Protein AF-A0A7S1VI10-F1 (afdb_monomer_lite)

Structure (mmCIF, N/CA/C/O backbone):
data_AF-A0A7S1VI10-F1
#
_entry.id   AF-A0A7S1VI10-F1
#
loop_
_atom_site.group_PDB
_atom_site.id
_atom_site.type_symbol
_atom_site.label_atom_id
_atom_site.label_alt_id
_atom_site.label_comp_id
_atom_site.label_asym_id
_atom_site.label_entity_id
_atom_site.label_seq_id
_atom_site.pdbx_PDB_ins_code
_atom_site.Cartn_x
_atom_site.Cartn_y
_atom_site.Cartn_z
_atom_site.occupancy
_atom_site.B_iso_or_equiv
_atom_site.auth_seq_id
_atom_site.auth_comp_id
_atom_site.auth_asym_id
_atom_site.auth_atom_id
_atom_site.pdbx_PDB_model_num
ATOM 1 N N . LEU A 1 1 ? -0.835 -17.492 -4.040 1.00 43.19 1 LEU A N 1
ATOM 2 C CA . LEU A 1 1 ? -1.860 -16.424 -4.075 1.00 43.19 1 LEU A CA 1
ATOM 3 C C . LEU A 1 1 ? -2.254 -16.133 -2.635 1.00 43.19 1 LEU A C 1
ATOM 5 O O . LEU A 1 1 ? -2.684 -17.057 -1.958 1.00 43.19 1 LEU A O 1
ATOM 9 N N . ALA A 1 2 ? -2.002 -14.923 -2.136 1.00 44.09 2 ALA A N 1
ATOM 10 C CA . ALA A 1 2 ? -2.429 -14.530 -0.793 1.00 44.09 2 ALA A CA 1
ATOM 11 C C . ALA A 1 2 ? -3.919 -14.161 -0.849 1.00 44.09 2 ALA A C 1
ATOM 13 O O . ALA A 1 2 ? -4.292 -13.252 -1.587 1.00 44.09 2 ALA A O 1
ATOM 14 N N . GLN A 1 3 ? -4.765 -14.904 -0.135 1.00 56.66 3 GLN A N 1
ATOM 15 C CA . GLN A 1 3 ? -6.207 -14.660 -0.076 1.00 56.66 3 GLN A CA 1
ATOM 16 C C . GLN A 1 3 ? -6.503 -13.645 1.034 1.00 56.66 3 GLN A C 1
ATOM 18 O O . GLN A 1 3 ? -5.981 -13.767 2.143 1.00 56.66 3 GLN A O 1
ATOM 23 N N . ILE A 1 4 ? -7.331 -12.643 0.734 1.00 63.09 4 ILE A N 1
ATOM 24 C CA . ILE A 1 4 ? -7.867 -11.733 1.751 1.00 63.09 4 ILE A CA 1
ATOM 25 C C . ILE A 1 4 ? -8.815 -12.550 2.647 1.00 63.09 4 ILE A C 1
ATOM 27 O O . ILE A 1 4 ? -9.670 -13.250 2.099 1.00 63.09 4 ILE A O 1
ATOM 31 N N . PRO A 1 5 ? -8.685 -12.490 3.986 1.00 68.12 5 PRO A N 1
ATOM 32 C CA . PRO A 1 5 ? -9.604 -13.171 4.893 1.00 68.12 5 PRO A CA 1
ATOM 33 C C . PRO A 1 5 ? -11.075 -12.819 4.607 1.00 68.12 5 PRO A C 1
ATOM 35 O O . PRO A 1 5 ? -11.407 -11.666 4.329 1.00 68.12 5 PRO A O 1
ATOM 38 N N . GLU A 1 6 ? -11.953 -13.825 4.625 1.00 71.00 6 GLU A N 1
ATOM 39 C CA . GLU A 1 6 ? -13.350 -13.694 4.173 1.00 71.00 6 GLU A CA 1
ATOM 40 C C . GLU A 1 6 ? -14.210 -12.804 5.081 1.00 71.00 6 GLU A C 1
ATOM 42 O O . GLU A 1 6 ? -15.187 -12.205 4.614 1.00 71.00 6 GLU A O 1
ATOM 47 N N . ASP A 1 7 ? -13.812 -12.699 6.350 1.00 77.50 7 ASP A N 1
ATOM 48 C CA . ASP A 1 7 ? -14.417 -11.872 7.392 1.00 77.50 7 ASP A CA 1
ATOM 49 C C . ASP A 1 7 ? -14.240 -10.375 7.127 1.00 77.50 7 ASP A C 1
ATOM 51 O O . ASP A 1 7 ? -15.038 -9.575 7.607 1.00 77.50 7 ASP A O 1
ATOM 55 N N . LEU A 1 8 ? -13.250 -9.973 6.324 1.00 80.12 8 LEU A N 1
ATOM 56 C CA . LEU A 1 8 ? -12.996 -8.560 6.090 1.00 80.12 8 LEU A CA 1
ATOM 57 C C . LEU A 1 8 ? -14.038 -7.913 5.163 1.00 80.12 8 LEU A C 1
ATOM 59 O O . LEU A 1 8 ? -14.455 -8.445 4.124 1.00 80.12 8 LEU A O 1
ATOM 63 N N . THR A 1 9 ? -14.418 -6.699 5.543 1.00 84.88 9 THR A N 1
ATOM 64 C CA . THR A 1 9 ? -15.307 -5.794 4.808 1.00 84.88 9 THR A CA 1
ATOM 65 C C . THR A 1 9 ? -14.612 -4.458 4.572 1.00 84.88 9 THR A C 1
ATOM 67 O O . THR A 1 9 ? -13.575 -4.179 5.166 1.00 84.88 9 THR A O 1
ATOM 70 N N . LEU A 1 10 ? -15.139 -3.628 3.675 1.00 86.69 10 LEU A N 1
ATOM 71 C CA . LEU A 1 10 ? -14.595 -2.289 3.456 1.00 86.69 10 LEU A CA 1
ATOM 72 C C . LEU A 1 10 ? -15.054 -1.344 4.563 1.00 86.69 10 LEU A C 1
ATOM 74 O O . LEU A 1 10 ? -16.244 -1.283 4.870 1.00 86.69 10 LEU A O 1
ATOM 78 N N . LEU A 1 11 ? -14.123 -0.564 5.109 1.00 86.25 11 LEU A N 1
ATOM 79 C CA . LEU A 1 11 ? -14.461 0.559 5.973 1.00 86.25 11 LEU A CA 1
ATOM 80 C C . LEU A 1 11 ? -15.244 1.597 5.147 1.00 86.25 11 LEU A C 1
ATOM 82 O O . LEU A 1 11 ? -14.713 2.089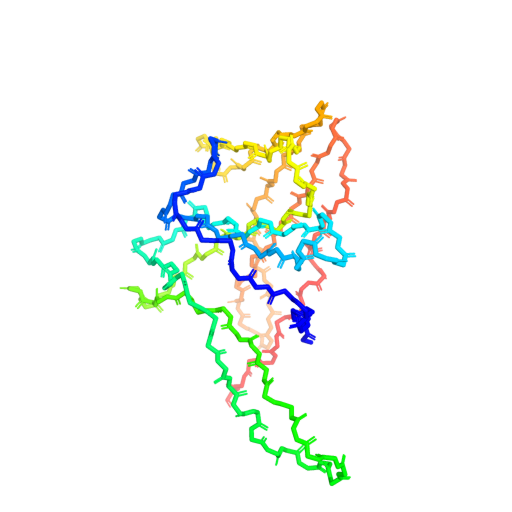 4.149 1.00 86.25 11 LEU A O 1
ATOM 86 N N . PRO A 1 12 ? -16.481 1.955 5.529 1.00 78.75 12 PRO A N 1
ATOM 87 C CA . PRO A 1 12 ? -17.248 2.955 4.800 1.00 78.75 12 PRO A CA 1
ATOM 88 C C . PRO A 1 12 ? -16.640 4.355 4.953 1.00 78.75 12 PRO A C 1
ATOM 90 O O . PRO A 1 12 ? -16.110 4.719 6.002 1.00 78.75 12 PRO A O 1
ATOM 93 N N . THR A 1 13 ? -16.758 5.169 3.905 1.00 72.81 13 THR A N 1
ATOM 94 C CA . THR A 1 13 ? -16.380 6.589 3.938 1.00 72.81 13 THR A CA 1
ATOM 95 C C . THR A 1 13 ? -17.418 7.428 4.702 1.00 72.81 13 THR A C 1
ATOM 97 O O . THR A 1 13 ? -18.609 7.116 4.618 1.00 72.81 13 THR A O 1
ATOM 100 N N . PRO A 1 14 ? -17.026 8.535 5.366 1.00 75.44 14 PRO A N 1
ATOM 101 C CA . PRO A 1 14 ? -15.706 9.172 5.328 1.00 75.44 14 PRO A CA 1
ATOM 102 C C . PRO A 1 14 ? -14.652 8.435 6.162 1.00 75.44 14 PRO A C 1
ATOM 104 O O . PRO A 1 14 ? -14.945 7.906 7.230 1.00 75.44 14 PRO A O 1
ATOM 107 N N . TYR A 1 15 ? -13.412 8.425 5.672 1.00 80.44 15 TYR A N 1
ATOM 108 C CA . TYR A 1 15 ? -12.307 7.784 6.377 1.00 80.44 15 TYR A CA 1
ATOM 109 C C . TYR A 1 15 ? -11.842 8.580 7.611 1.00 80.44 15 TYR A C 1
ATOM 111 O O . TYR A 1 15 ? -11.984 9.807 7.646 1.00 80.44 15 TYR A O 1
ATOM 119 N N . PRO A 1 16 ? -11.238 7.898 8.605 1.00 77.88 16 PRO A N 1
ATOM 120 C CA . PRO A 1 16 ? -10.468 8.533 9.671 1.00 77.88 16 PRO A CA 1
ATOM 121 C C . PRO A 1 16 ? -9.424 9.530 9.148 1.00 77.88 16 PRO A C 1
ATOM 123 O O . PRO A 1 16 ? -8.913 9.401 8.034 1.00 77.88 16 PRO A O 1
ATOM 126 N N . ALA A 1 17 ? -9.063 10.507 9.983 1.00 80.50 17 ALA A N 1
ATOM 127 C CA . ALA A 1 17 ? -8.019 11.475 9.660 1.00 80.50 17 ALA A CA 1
ATOM 128 C C . ALA A 1 17 ? -6.682 10.782 9.325 1.00 80.50 17 ALA A C 1
ATOM 130 O O . ALA A 1 17 ? -6.293 9.819 9.982 1.00 80.50 17 ALA A O 1
ATOM 131 N N . GLY A 1 18 ? -5.968 11.300 8.319 1.00 79.00 18 GLY A N 1
ATOM 132 C CA . GLY A 1 18 ? -4.691 10.737 7.854 1.00 79.00 18 GLY A CA 1
ATOM 133 C C . GLY A 1 18 ? -4.810 9.698 6.732 1.00 79.00 18 GLY A C 1
ATOM 134 O O . GLY A 1 18 ? -3.783 9.202 6.262 1.00 79.00 18 GLY A O 1
ATOM 135 N N . LEU A 1 19 ? -6.034 9.403 6.281 1.00 85.56 19 LEU A N 1
ATOM 136 C CA . LEU A 1 19 ? -6.301 8.576 5.107 1.00 85.56 19 LEU A CA 1
ATOM 137 C C . LEU A 1 19 ? -6.747 9.421 3.909 1.00 85.56 19 LEU A C 1
ATOM 139 O O . LEU A 1 19 ? -7.492 10.392 4.053 1.00 85.56 19 LEU A O 1
ATOM 143 N N . ASP A 1 20 ? -6.292 9.032 2.722 1.00 82.50 20 ASP A N 1
ATOM 144 C CA . ASP A 1 20 ? -6.660 9.636 1.445 1.00 82.50 20 ASP A CA 1
ATOM 145 C C . ASP A 1 20 ? -7.822 8.848 0.809 1.00 82.50 20 ASP A C 1
ATOM 147 O O . ASP A 1 20 ? -7.613 7.716 0.372 1.00 82.50 20 ASP A O 1
ATOM 151 N N . PRO A 1 21 ? -9.036 9.421 0.684 1.00 77.25 21 PRO A N 1
ATOM 152 C CA . PRO A 1 21 ? -10.187 8.731 0.098 1.00 77.25 21 PRO A CA 1
ATOM 153 C C . PRO A 1 21 ? -10.005 8.304 -1.366 1.00 77.25 21 PRO A C 1
ATOM 155 O O . PRO A 1 21 ? -10.798 7.511 -1.873 1.00 77.25 21 PRO A O 1
ATOM 158 N N . VAL A 1 22 ? -8.988 8.829 -2.052 1.00 78.44 22 VAL A N 1
ATOM 159 C CA . VAL A 1 22 ? -8.667 8.494 -3.442 1.00 78.44 22 VAL A CA 1
ATOM 160 C C . VAL A 1 22 ? -7.674 7.336 -3.540 1.00 78.44 22 VAL A C 1
ATOM 162 O O . VAL A 1 22 ? -7.663 6.633 -4.548 1.00 78.44 22 VAL A O 1
ATOM 165 N N . ARG A 1 23 ? -6.807 7.153 -2.540 1.00 81.75 23 ARG A N 1
ATOM 166 C CA . ARG A 1 23 ? -5.637 6.258 -2.628 1.00 81.75 23 ARG A CA 1
ATOM 167 C C . ARG A 1 23 ? -5.592 5.181 -1.555 1.00 81.75 23 ARG A C 1
ATOM 169 O O . ARG A 1 23 ? -4.837 4.221 -1.710 1.00 81.75 23 ARG A O 1
ATOM 176 N N . ASP A 1 24 ? -6.389 5.337 -0.507 1.00 86.56 24 ASP A N 1
ATOM 177 C CA . ASP A 1 24 ? -6.430 4.432 0.625 1.00 86.56 24 ASP A CA 1
ATOM 178 C C . ASP A 1 24 ? -7.720 3.626 0.625 1.00 86.56 24 ASP A C 1
ATOM 180 O O . ASP A 1 24 ? -8.819 4.143 0.429 1.00 86.56 24 ASP A O 1
ATOM 184 N N . VAL A 1 25 ? -7.568 2.339 0.901 1.00 88.19 25 VAL A N 1
ATOM 185 C CA . VAL A 1 25 ? -8.665 1.418 1.151 1.00 88.19 25 VAL A CA 1
ATOM 186 C C . VAL A 1 25 ? -8.380 0.691 2.442 1.00 88.19 25 VAL A C 1
ATOM 188 O O . VAL A 1 25 ? -7.279 0.187 2.652 1.00 88.19 25 VAL A O 1
ATOM 191 N N . VAL A 1 26 ? -9.370 0.647 3.325 1.00 89.69 26 VAL A N 1
ATOM 192 C CA . VAL A 1 26 ? -9.244 -0.056 4.597 1.00 89.69 26 VAL A CA 1
ATOM 193 C C . VAL A 1 26 ? -10.181 -1.243 4.593 1.00 89.69 26 VAL A C 1
ATOM 195 O O . VAL A 1 26 ? -11.393 -1.095 4.444 1.00 89.69 26 VAL A O 1
ATOM 198 N N . LEU A 1 27 ? -9.600 -2.420 4.782 1.00 90.06 27 LEU A N 1
ATOM 199 C CA . LEU A 1 27 ? -10.338 -3.624 5.111 1.00 90.06 27 LEU A CA 1
ATOM 200 C C . LEU A 1 27 ? -10.452 -3.719 6.630 1.00 90.06 27 LEU A C 1
ATOM 202 O O . LEU A 1 27 ? -9.448 -3.569 7.323 1.00 90.06 27 LEU A O 1
ATOM 206 N N . MET A 1 28 ? -11.653 -3.947 7.145 1.00 90.75 28 MET A N 1
ATOM 207 C CA . MET A 1 28 ? -11.941 -4.072 8.570 1.00 90.75 28 MET A CA 1
ATOM 208 C C . MET A 1 28 ? -12.653 -5.384 8.874 1.00 90.75 28 MET A C 1
ATOM 210 O O . MET A 1 28 ? -13.523 -5.834 8.125 1.00 90.75 28 MET A O 1
ATOM 214 N N . GLU A 1 29 ? -12.272 -5.978 9.994 1.00 90.44 29 GLU A N 1
ATOM 215 C CA . GLU A 1 29 ? -13.030 -7.040 10.633 1.00 90.44 29 GLU A CA 1
ATOM 216 C C . GLU A 1 29 ? -14.370 -6.486 11.176 1.00 90.44 29 GLU A C 1
ATOM 218 O O . GLU A 1 29 ? -14.434 -5.303 11.530 1.00 90.44 29 GLU A O 1
ATOM 223 N N . PRO A 1 30 ? -15.454 -7.286 11.232 1.00 85.62 30 PRO A N 1
ATOM 224 C CA . PRO A 1 30 ? -16.697 -6.882 11.874 1.00 85.62 30 PRO A CA 1
ATOM 225 C C . PRO A 1 30 ? -16.464 -6.513 13.342 1.00 85.62 30 PRO A C 1
ATOM 227 O O . PRO A 1 30 ? -15.726 -7.193 14.058 1.00 85.62 30 PRO A O 1
ATOM 230 N N . ALA A 1 31 ? -17.125 -5.452 13.807 1.00 82.12 31 ALA A N 1
ATOM 231 C CA . ALA A 1 31 ? -16.936 -4.931 15.162 1.00 82.12 31 ALA A CA 1
ATOM 232 C C . ALA A 1 31 ? -17.271 -5.969 16.249 1.00 82.12 31 ALA A C 1
ATOM 234 O O . ALA A 1 31 ? -16.770 -5.892 17.369 1.00 82.12 31 ALA A O 1
ATOM 235 N N . GLU A 1 32 ? -18.115 -6.950 15.926 1.00 84.25 32 GLU A N 1
ATOM 236 C CA . GLU A 1 32 ? -18.492 -8.038 16.821 1.00 84.25 32 GLU A CA 1
ATOM 237 C C . GLU A 1 32 ? -17.376 -9.072 17.023 1.00 84.25 32 GLU A C 1
ATOM 239 O O . GLU A 1 32 ? -17.413 -9.803 18.015 1.00 84.25 32 GLU A O 1
ATOM 244 N N . THR A 1 33 ? -16.406 -9.168 16.105 1.00 85.06 33 THR A N 1
ATOM 245 C CA . THR A 1 33 ? -15.355 -10.199 16.144 1.00 85.06 33 THR A CA 1
ATOM 246 C C . THR A 1 33 ? -13.963 -9.642 16.423 1.00 85.06 33 THR A C 1
ATOM 248 O O . THR A 1 33 ? -13.116 -10.384 16.922 1.00 85.06 33 THR A O 1
ATOM 251 N N . GLY A 1 34 ? -13.734 -8.343 16.212 1.00 87.94 34 GLY A N 1
ATOM 252 C CA . GLY A 1 34 ? -12.476 -7.708 16.587 1.00 87.94 34 GLY A CA 1
ATOM 253 C C . GLY A 1 34 ? -12.299 -6.288 16.063 1.00 87.94 34 GLY A C 1
ATOM 254 O O . GLY A 1 34 ? -13.215 -5.664 15.538 1.00 87.94 34 GLY A O 1
ATOM 255 N N . ASP A 1 35 ? -11.082 -5.775 16.235 1.00 91.00 35 ASP A N 1
ATOM 256 C CA . ASP A 1 35 ? -10.662 -4.422 15.861 1.00 91.00 35 ASP A CA 1
ATOM 257 C C . ASP A 1 35 ? -9.592 -4.417 14.757 1.00 91.00 35 ASP A C 1
ATOM 259 O O . ASP A 1 35 ? -8.990 -3.373 14.486 1.00 91.00 35 ASP A O 1
ATOM 263 N N . ARG A 1 36 ? -9.331 -5.569 14.118 1.00 91.12 36 ARG A N 1
ATOM 264 C CA . ARG A 1 36 ? -8.284 -5.711 13.099 1.00 91.12 36 ARG A CA 1
ATOM 265 C C . ARG A 1 36 ? -8.647 -4.954 11.831 1.00 91.12 36 ARG A C 1
ATOM 267 O O . ARG A 1 36 ? -9.757 -5.052 11.306 1.00 91.12 36 ARG A O 1
ATOM 274 N N . ARG A 1 37 ? -7.659 -4.249 11.289 1.00 90.69 37 ARG A N 1
ATOM 275 C CA . ARG A 1 37 ? -7.756 -3.508 10.037 1.00 90.69 37 ARG A CA 1
ATOM 276 C C . ARG A 1 37 ? -6.517 -3.734 9.180 1.00 90.69 37 ARG A C 1
ATOM 278 O O . ARG A 1 37 ? -5.422 -3.974 9.683 1.00 90.69 37 ARG A O 1
ATOM 285 N N . LEU A 1 38 ? -6.691 -3.639 7.869 1.00 89.94 38 LEU A N 1
ATOM 286 C CA . LEU A 1 38 ? -5.615 -3.643 6.887 1.00 89.94 38 LEU A CA 1
ATOM 287 C C . LEU A 1 38 ? -5.767 -2.410 6.004 1.00 89.94 38 LEU A C 1
ATOM 289 O O . LEU A 1 38 ? -6.738 -2.289 5.260 1.00 89.94 38 LEU A O 1
ATOM 293 N N . LEU A 1 39 ? -4.797 -1.505 6.087 1.00 89.94 39 LEU A N 1
ATOM 294 C CA . LEU A 1 39 ? -4.658 -0.398 5.154 1.00 89.94 39 LEU A CA 1
ATOM 295 C C . LEU A 1 39 ? -3.983 -0.900 3.876 1.00 89.94 39 LEU A C 1
ATOM 297 O O . LEU A 1 39 ? -2.884 -1.453 3.918 1.00 89.94 39 LEU A O 1
ATOM 301 N N . ILE A 1 40 ? -4.636 -0.651 2.748 1.00 89.31 40 ILE A N 1
ATOM 302 C CA . ILE A 1 40 ? -4.117 -0.800 1.394 1.00 89.31 40 ILE A CA 1
ATOM 303 C C . ILE A 1 40 ? -3.939 0.612 0.843 1.00 89.31 40 ILE A C 1
ATOM 305 O O . ILE A 1 40 ? -4.921 1.296 0.561 1.00 89.31 40 ILE A O 1
ATOM 309 N N . ARG A 1 41 ? -2.691 1.061 0.702 1.00 88.25 41 ARG A N 1
ATOM 310 C CA . ARG A 1 41 ? -2.365 2.405 0.214 1.00 88.25 41 ARG A CA 1
ATOM 311 C C . ARG A 1 41 ? -1.660 2.348 -1.131 1.00 88.25 41 ARG A C 1
ATOM 313 O O . ARG A 1 41 ? -0.611 1.717 -1.251 1.00 88.25 41 ARG A O 1
ATOM 320 N N . ILE A 1 42 ? -2.197 3.059 -2.117 1.00 86.94 42 ILE A N 1
ATOM 321 C CA . ILE A 1 42 ? -1.665 3.114 -3.483 1.00 86.94 42 ILE A CA 1
ATOM 322 C C . ILE A 1 42 ? -0.863 4.412 -3.657 1.00 86.94 42 ILE A C 1
ATOM 324 O O . ILE A 1 42 ? -1.420 5.508 -3.665 1.00 86.94 42 ILE A O 1
ATOM 328 N N . LEU A 1 43 ? 0.460 4.301 -3.789 1.00 81.94 43 LEU A N 1
ATOM 329 C CA . LEU A 1 43 ? 1.376 5.450 -3.718 1.00 81.94 43 LEU A CA 1
ATOM 330 C C . LEU A 1 43 ? 1.518 6.185 -5.058 1.00 81.94 43 LEU A C 1
ATOM 332 O O . LEU A 1 43 ? 1.433 7.410 -5.113 1.00 81.94 43 LEU A O 1
ATOM 336 N N . ASN A 1 44 ? 1.681 5.428 -6.144 1.00 75.12 44 ASN A N 1
ATOM 337 C CA . ASN A 1 44 ? 1.829 5.955 -7.498 1.00 75.12 44 ASN A CA 1
ATOM 338 C C . ASN A 1 44 ? 0.854 5.241 -8.435 1.00 75.12 44 ASN A C 1
ATOM 340 O O . ASN A 1 44 ? 1.169 4.216 -9.025 1.00 75.12 44 ASN A O 1
ATOM 344 N N . ALA A 1 45 ? -0.375 5.742 -8.505 1.00 68.25 45 ALA A N 1
ATOM 345 C CA . ALA A 1 45 ? -1.424 5.085 -9.272 1.00 68.25 45 ALA A CA 1
ATOM 346 C C . ALA A 1 45 ? -1.479 5.522 -10.750 1.00 68.25 45 ALA A C 1
ATOM 348 O O . ALA A 1 45 ? -2.335 5.039 -11.480 1.00 68.25 45 ALA A O 1
ATOM 349 N N . GLU A 1 46 ? -0.629 6.454 -11.208 1.00 72.44 46 GLU A N 1
ATOM 350 C CA . GLU A 1 46 ? -0.702 7.036 -12.569 1.00 72.44 46 GLU A CA 1
ATOM 351 C C . GLU A 1 46 ? -2.140 7.459 -12.965 1.00 72.44 46 GLU A C 1
ATOM 353 O O . GLU A 1 46 ? -2.599 7.257 -14.085 1.00 72.44 46 GLU A O 1
ATOM 358 N N . GLY A 1 47 ? -2.898 8.002 -12.006 1.00 67.50 47 GLY A N 1
ATOM 359 C CA . GLY A 1 47 ? -4.304 8.387 -12.185 1.00 67.50 47 GLY A CA 1
ATOM 360 C C . GLY A 1 47 ? -5.326 7.264 -11.980 1.00 67.50 47 GLY A C 1
ATOM 361 O O . GLY A 1 47 ? -6.496 7.577 -11.768 1.00 67.50 47 GLY A O 1
ATOM 362 N N . SER A 1 48 ? -4.900 5.999 -11.987 1.00 71.94 48 SER A N 1
ATOM 363 C CA . SER A 1 48 ? -5.710 4.837 -11.601 1.00 71.94 48 SER A CA 1
ATOM 364 C C . SER A 1 48 ? -6.261 5.007 -10.194 1.00 71.94 48 SER A C 1
ATOM 366 O O . SER A 1 48 ? -5.612 5.601 -9.330 1.00 71.94 48 SER A O 1
ATOM 368 N N . ARG A 1 49 ? -7.453 4.477 -9.943 1.00 71.50 49 ARG A N 1
ATOM 369 C CA . ARG A 1 49 ? -8.098 4.586 -8.637 1.00 71.50 49 ARG A CA 1
ATOM 370 C C . ARG A 1 49 ? -8.665 3.238 -8.224 1.00 71.50 49 ARG A C 1
ATOM 372 O O . ARG A 1 49 ? -9.054 2.449 -9.088 1.00 71.50 49 ARG A O 1
ATOM 379 N N . PRO A 1 50 ? -8.675 2.949 -6.919 1.00 73.62 50 PRO A N 1
ATOM 380 C CA . PRO A 1 50 ? -9.434 1.831 -6.418 1.00 73.62 50 PRO A CA 1
ATOM 381 C C . PRO A 1 50 ? -10.920 2.147 -6.538 1.00 73.62 50 PRO A C 1
ATOM 383 O O . PRO A 1 50 ? -11.352 3.265 -6.262 1.00 73.62 50 PRO A O 1
ATOM 386 N N . ASP A 1 51 ? -11.705 1.145 -6.904 1.00 70.00 51 ASP A N 1
ATOM 387 C CA . ASP A 1 51 ? -13.153 1.305 -7.059 1.00 70.00 51 ASP A CA 1
ATOM 388 C C . ASP A 1 51 ? -13.893 1.347 -5.706 1.00 70.00 51 ASP A C 1
ATOM 390 O O . ASP A 1 51 ? -15.113 1.377 -5.641 1.00 70.00 51 ASP A O 1
ATOM 394 N N . ASN A 1 52 ? -13.157 1.316 -4.583 1.00 68.44 52 ASN A N 1
ATOM 395 C CA . ASN A 1 52 ? -13.702 1.250 -3.220 1.00 68.44 52 ASN A CA 1
ATOM 396 C C . ASN A 1 52 ? -14.802 0.178 -3.058 1.00 68.44 52 ASN A C 1
ATOM 398 O O . ASN A 1 52 ? -15.703 0.319 -2.234 1.00 68.44 52 ASN A O 1
ATOM 402 N N . VAL A 1 53 ? -14.712 -0.901 -3.841 1.00 70.25 53 VAL A N 1
ATOM 403 C CA . VAL A 1 53 ? -15.627 -2.045 -3.865 1.00 70.25 53 VAL A CA 1
ATOM 404 C C . VAL A 1 53 ? -14.795 -3.328 -3.858 1.00 70.25 53 VAL A C 1
ATOM 406 O O . VAL A 1 53 ? -13.758 -3.428 -4.519 1.00 70.25 53 VAL A O 1
ATOM 409 N N . LEU A 1 54 ? -15.244 -4.319 -3.084 1.00 68.81 54 LEU A N 1
ATOM 410 C CA . LEU A 1 54 ? -14.734 -5.684 -3.156 1.00 68.81 54 LEU A CA 1
ATOM 411 C C . LEU A 1 54 ? -15.604 -6.464 -4.127 1.00 68.81 54 LEU A C 1
ATOM 413 O O . LEU A 1 54 ? -16.792 -6.669 -3.886 1.00 68.81 54 LEU A O 1
ATOM 417 N N . TYR A 1 55 ? -14.989 -6.898 -5.214 1.00 66.62 55 TYR A N 1
ATOM 418 C CA . TYR A 1 55 ? -15.650 -7.670 -6.244 1.00 66.62 55 TYR A CA 1
ATOM 419 C C . TYR A 1 55 ? -15.558 -9.147 -5.916 1.00 66.62 55 TYR A C 1
ATOM 421 O O . TYR A 1 55 ? -14.475 -9.676 -5.678 1.00 66.62 55 TYR A O 1
ATOM 429 N N . GLU A 1 56 ? -16.691 -9.825 -5.919 1.00 64.88 56 GLU A N 1
ATOM 430 C CA . GLU A 1 56 ? -16.731 -11.270 -5.784 1.00 64.88 56 GLU A CA 1
ATOM 431 C C . GLU A 1 56 ? -16.484 -11.903 -7.157 1.00 64.88 56 GLU A C 1
ATOM 433 O O . GLU A 1 56 ? -17.236 -11.675 -8.104 1.00 64.88 56 GLU A O 1
ATOM 438 N N . PHE A 1 57 ? -15.392 -12.657 -7.282 1.00 61.72 57 PHE A N 1
ATOM 439 C CA . PHE A 1 57 ? -15.084 -13.409 -8.493 1.00 61.72 57 PHE A CA 1
ATOM 440 C C . PHE A 1 57 ? -15.316 -14.890 -8.247 1.00 61.72 57 PHE A C 1
ATOM 442 O O . PHE A 1 57 ? -14.710 -15.482 -7.353 1.00 61.72 57 PHE A O 1
ATOM 449 N N . ASP A 1 58 ? -16.144 -15.493 -9.096 1.00 61.22 58 ASP A N 1
ATOM 450 C CA . ASP A 1 58 ? -16.230 -16.944 -9.207 1.00 61.22 58 ASP A CA 1
ATOM 451 C C . ASP A 1 58 ? -14.922 -17.455 -9.828 1.00 61.22 58 ASP A C 1
ATOM 453 O O . ASP A 1 58 ? -14.634 -17.233 -11.011 1.00 61.22 58 ASP A O 1
ATOM 457 N N . GLU A 1 59 ? -14.068 -18.073 -9.012 1.00 60.25 59 GLU A N 1
ATOM 458 C CA . GLU A 1 59 ? -12.870 -18.730 -9.517 1.00 60.25 59 GLU A CA 1
ATOM 459 C C . GLU A 1 59 ? -13.292 -20.000 -10.254 1.00 60.25 59 GLU A C 1
ATOM 461 O O . GLU A 1 59 ? -13.498 -21.060 -9.661 1.00 60.25 59 GLU A O 1
ATOM 466 N N . ALA A 1 60 ? -13.444 -19.878 -11.575 1.00 50.00 60 ALA A N 1
ATOM 467 C CA . ALA A 1 60 ? -13.828 -20.985 -12.435 1.00 50.00 60 ALA A CA 1
ATOM 468 C C . ALA A 1 60 ? -12.981 -22.234 -12.128 1.00 50.00 60 ALA A C 1
ATOM 470 O O . ALA A 1 60 ? -11.754 -22.217 -12.218 1.00 50.00 60 ALA A O 1
ATOM 471 N N . LYS A 1 61 ? -13.672 -23.323 -11.768 1.00 50.12 61 LYS A N 1
ATOM 472 C CA . LYS A 1 61 ? -13.138 -24.650 -11.426 1.00 50.12 61 LYS A CA 1
ATOM 473 C C . LYS A 1 61 ? -12.037 -25.129 -12.379 1.00 50.12 61 LYS A C 1
ATOM 475 O O . LYS A 1 61 ? -12.306 -25.860 -13.332 1.00 50.12 61 LYS A O 1
ATOM 480 N N . THR A 1 62 ? -10.777 -24.863 -12.059 1.00 44.97 62 THR A N 1
ATOM 481 C CA . THR A 1 62 ? -9.658 -25.643 -12.595 1.00 44.97 62 THR A CA 1
ATOM 482 C C . THR A 1 62 ? -9.402 -26.859 -11.701 1.00 44.97 62 THR A C 1
ATOM 484 O O . THR A 1 62 ? -8.662 -26.824 -10.727 1.00 44.97 62 THR A O 1
ATOM 487 N N . TYR A 1 63 ? -10.051 -27.961 -12.082 1.00 44.66 63 TYR A N 1
ATOM 488 C CA . TYR A 1 63 ? -9.572 -29.343 -11.949 1.00 44.66 63 TYR A CA 1
ATOM 489 C C . TYR A 1 63 ? -9.502 -30.068 -10.592 1.00 44.66 63 TYR A C 1
ATOM 491 O O . TYR A 1 63 ? -9.064 -31.216 -10.579 1.00 44.66 63 TYR A O 1
ATOM 499 N N . TYR A 1 64 ? -10.025 -29.533 -9.489 1.00 43.06 64 TYR A N 1
ATOM 500 C CA . TYR A 1 64 ? -10.283 -30.362 -8.300 1.00 43.06 64 TYR A CA 1
ATOM 501 C C . TYR A 1 64 ? -11.757 -30.327 -7.916 1.00 43.06 64 TYR A C 1
ATOM 503 O O . TYR A 1 64 ? -12.296 -29.346 -7.412 1.00 43.06 64 TYR A O 1
ATOM 511 N N . GLN A 1 65 ? -12.426 -31.438 -8.223 1.00 48.47 65 GLN A N 1
ATOM 512 C CA . GLN A 1 65 ? -13.730 -31.761 -7.678 1.00 48.47 65 GLN A CA 1
ATOM 513 C C . GLN A 1 65 ? -13.583 -31.856 -6.151 1.00 48.47 65 GLN A C 1
ATOM 515 O O . GLN A 1 65 ? -12.784 -32.663 -5.687 1.00 48.47 65 GLN A O 1
ATOM 520 N N . TRP A 1 66 ? -14.369 -31.064 -5.417 1.00 39.25 66 TRP A N 1
ATOM 521 C CA . TRP A 1 66 ? -15.096 -31.373 -4.168 1.00 39.25 66 TRP A CA 1
ATOM 522 C C . TRP A 1 66 ? -15.264 -30.082 -3.347 1.00 39.25 66 TRP A C 1
ATOM 524 O O . TRP A 1 66 ? -14.289 -29.497 -2.888 1.00 39.25 66 TRP A O 1
ATOM 534 N N . GLY A 1 67 ? -16.519 -29.663 -3.161 1.00 45.31 67 GLY A N 1
ATOM 535 C CA . GLY A 1 67 ? -16.908 -28.483 -2.379 1.00 45.31 67 GLY A CA 1
ATOM 536 C C . GLY A 1 67 ? -17.440 -27.345 -3.249 1.00 45.31 67 GLY A C 1
ATOM 537 O O . GLY A 1 67 ? -16.747 -26.851 -4.133 1.00 45.31 67 GLY A O 1
ATOM 538 N N . SER A 1 68 ? -18.703 -26.982 -3.031 1.00 46.75 68 SER A N 1
ATOM 539 C CA . SER A 1 68 ? -19.308 -25.732 -3.494 1.00 46.75 68 SER A CA 1
ATOM 540 C C . SER A 1 68 ? -18.630 -24.530 -2.827 1.00 46.75 68 SER A C 1
ATOM 542 O O . SER A 1 68 ? -18.108 -24.664 -1.725 1.00 46.75 68 SER A O 1
ATOM 544 N N . ASP A 1 69 ? -18.687 -23.383 -3.498 1.00 50.88 69 ASP A N 1
ATOM 545 C CA . ASP A 1 69 ? -18.348 -22.047 -2.991 1.00 50.88 69 ASP A CA 1
ATOM 546 C C . ASP A 1 69 ? -16.874 -21.777 -2.696 1.00 50.88 69 ASP A C 1
ATOM 548 O O . ASP A 1 69 ? -16.388 -21.939 -1.580 1.00 50.88 69 ASP A O 1
ATOM 552 N N . ARG A 1 70 ? -16.165 -21.254 -3.700 1.00 55.28 70 ARG A N 1
ATOM 553 C CA . ARG A 1 70 ? -14.979 -20.422 -3.457 1.00 55.28 70 ARG A CA 1
ATOM 554 C C . ARG A 1 70 ? -15.030 -19.185 -4.333 1.00 55.28 70 ARG A C 1
ATOM 556 O O . ARG A 1 70 ? -14.181 -18.969 -5.192 1.00 55.28 70 ARG A O 1
ATOM 563 N N . ALA A 1 71 ? -16.077 -18.400 -4.130 1.00 59.59 71 ALA A N 1
ATOM 564 C CA . ALA A 1 71 ? -16.102 -17.051 -4.642 1.00 59.59 71 ALA A CA 1
ATOM 565 C C . ALA A 1 71 ? -15.064 -16.238 -3.853 1.00 59.59 71 ALA A C 1
ATOM 567 O O . ALA A 1 71 ? -15.145 -16.117 -2.631 1.00 59.59 71 ALA A O 1
ATOM 568 N N . ALA A 1 72 ? -14.027 -15.757 -4.532 1.00 66.81 72 ALA A N 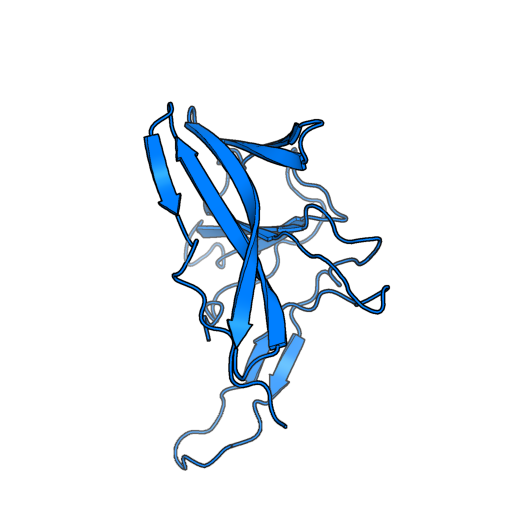1
ATOM 569 C CA . ALA A 1 72 ? -12.959 -15.003 -3.895 1.00 66.81 72 ALA A CA 1
ATOM 570 C C . ALA A 1 72 ? -13.259 -13.508 -4.009 1.00 66.81 72 ALA A C 1
ATOM 572 O O . ALA A 1 72 ? -13.455 -12.985 -5.110 1.00 66.81 72 ALA A O 1
ATOM 573 N N . LYS A 1 73 ? -13.247 -12.796 -2.878 1.00 70.81 73 LYS A N 1
ATOM 574 C CA . LYS A 1 73 ? -13.287 -11.331 -2.887 1.00 70.81 73 LYS A CA 1
ATOM 575 C C . LYS A 1 73 ? -11.960 -10.807 -3.430 1.00 70.81 73 LYS A C 1
ATOM 577 O O . LYS A 1 73 ? -10.893 -11.103 -2.889 1.00 70.81 73 LYS A O 1
ATOM 582 N N . ARG A 1 74 ? -12.020 -10.011 -4.492 1.00 74.81 74 ARG A N 1
ATOM 583 C CA . ARG A 1 74 ? -10.876 -9.335 -5.097 1.00 74.81 74 ARG A CA 1
ATOM 584 C C . ARG A 1 74 ? -11.051 -7.835 -4.994 1.00 74.81 74 ARG A C 1
ATOM 586 O O . ARG A 1 74 ? -12.116 -7.280 -5.257 1.00 74.81 74 ARG A O 1
ATOM 593 N N . PHE A 1 75 ? -9.957 -7.188 -4.642 1.00 76.06 75 PHE A N 1
ATOM 594 C CA . PHE A 1 75 ? -9.836 -5.750 -4.728 1.00 76.06 75 PHE A CA 1
ATOM 595 C C . PHE A 1 75 ? -9.331 -5.374 -6.123 1.00 76.06 75 PHE A C 1
ATOM 597 O O . PHE A 1 75 ? -8.308 -5.902 -6.563 1.00 76.06 75 PHE A O 1
ATOM 604 N N . ILE A 1 76 ? -10.058 -4.501 -6.824 1.00 78.69 76 ILE A N 1
ATOM 605 C CA . ILE A 1 76 ? -9.713 -4.070 -8.183 1.00 78.69 76 ILE A CA 1
ATOM 606 C C . ILE A 1 76 ? -9.194 -2.635 -8.146 1.00 78.69 76 ILE A C 1
ATOM 608 O O . ILE A 1 76 ? -9.815 -1.742 -7.569 1.00 78.69 76 ILE A O 1
ATOM 612 N N . ILE A 1 77 ? -8.061 -2.424 -8.812 1.00 78.06 77 ILE A N 1
ATOM 613 C CA . ILE A 1 77 ? -7.543 -1.103 -9.156 1.00 78.06 77 ILE A CA 1
ATOM 614 C C . ILE A 1 77 ? -7.726 -0.953 -10.663 1.00 78.06 77 ILE A C 1
ATOM 616 O O . ILE A 1 77 ? -7.199 -1.762 -11.432 1.00 78.06 77 ILE A O 1
ATOM 620 N N . GLU A 1 78 ? -8.504 0.041 -11.088 1.00 76.00 78 GLU A N 1
ATOM 621 C CA . GLU A 1 78 ? -8.759 0.259 -12.511 1.00 76.00 78 GLU A CA 1
ATOM 622 C C . GLU A 1 78 ? -7.491 0.716 -13.230 1.00 76.00 78 GLU A C 1
ATOM 624 O O . GLU A 1 78 ? -6.790 1.612 -12.771 1.00 76.00 78 GLU A O 1
ATOM 629 N N . ARG A 1 79 ? -7.207 0.133 -14.393 1.00 71.69 79 ARG A N 1
ATOM 630 C CA . ARG A 1 79 ? -6.030 0.476 -15.195 1.00 71.69 79 ARG A CA 1
ATOM 631 C C . ARG A 1 79 ? -6.329 1.659 -16.115 1.00 71.69 79 ARG A C 1
ATOM 633 O O . ARG A 1 79 ? -7.145 1.524 -17.021 1.00 71.69 79 ARG A O 1
ATOM 640 N N . LEU A 1 80 ? -5.605 2.770 -15.948 1.00 73.38 80 LEU A N 1
ATOM 641 C CA . LEU A 1 80 ? -5.672 3.924 -16.865 1.00 73.38 80 LEU A CA 1
ATOM 642 C C . LEU A 1 80 ? -4.487 4.046 -17.838 1.00 73.38 80 LEU A C 1
ATOM 644 O O . LEU A 1 80 ? -4.566 4.826 -18.785 1.00 73.38 80 LEU A O 1
ATOM 648 N N . SER A 1 81 ? -3.404 3.290 -17.638 1.00 71.00 81 SER A N 1
ATOM 649 C CA . SER A 1 81 ? -2.229 3.297 -18.523 1.00 71.00 81 SER A CA 1
ATOM 650 C C . SER A 1 81 ? -1.915 1.899 -19.049 1.00 71.00 81 SER A C 1
ATOM 652 O O . SER A 1 81 ? -2.294 0.889 -18.456 1.00 71.00 81 SER A O 1
ATOM 654 N N . GLU A 1 82 ? -1.204 1.802 -20.172 1.00 67.75 82 GLU A N 1
ATOM 655 C CA . GLU A 1 82 ? -0.805 0.504 -20.716 1.00 67.75 82 GLU A CA 1
ATOM 656 C C . GLU A 1 82 ? 0.228 -0.229 -19.840 1.00 67.75 82 GLU A C 1
ATOM 658 O O . GLU A 1 82 ? 0.408 -1.437 -19.991 1.00 67.75 82 GLU A O 1
ATOM 663 N N . ARG A 1 83 ? 0.895 0.448 -18.907 1.00 67.69 83 ARG A N 1
ATOM 664 C CA . ARG A 1 83 ? 1.914 -0.155 -18.037 1.00 67.69 83 ARG A CA 1
ATOM 665 C C . ARG A 1 83 ? 1.875 0.514 -16.665 1.00 67.69 83 ARG A C 1
ATOM 667 O O . ARG A 1 83 ? 2.773 1.294 -16.361 1.00 67.69 83 ARG A O 1
ATOM 674 N N . PRO A 1 84 ? 0.829 0.263 -15.860 1.00 65.25 84 PRO A N 1
ATOM 675 C CA . PRO A 1 84 ? 0.683 0.973 -14.606 1.00 65.25 84 PRO A CA 1
ATOM 676 C C . PRO A 1 84 ? 1.721 0.480 -13.595 1.00 65.25 84 PRO A C 1
ATOM 678 O O . PRO A 1 84 ? 1.751 -0.702 -13.246 1.00 65.25 84 PRO A O 1
ATOM 681 N N . ASN A 1 85 ? 2.555 1.390 -13.098 1.00 71.56 85 ASN A N 1
ATOM 682 C CA . ASN A 1 85 ? 3.553 1.075 -12.081 1.00 71.56 85 ASN A CA 1
ATOM 683 C C . ASN A 1 85 ? 2.991 1.334 -10.685 1.00 71.56 85 ASN A C 1
ATOM 685 O O . ASN A 1 85 ? 3.271 2.356 -10.058 1.00 71.56 85 ASN A O 1
ATOM 689 N N . TYR A 1 86 ? 2.186 0.396 -10.185 1.00 75.50 86 TYR A N 1
ATOM 690 C CA . TYR A 1 86 ? 1.652 0.502 -8.833 1.00 75.50 86 TYR A CA 1
ATOM 691 C C . TYR A 1 86 ? 2.709 0.160 -7.789 1.00 75.50 86 TYR A C 1
ATOM 693 O O . TYR A 1 86 ? 3.304 -0.916 -7.803 1.00 75.50 86 TYR A O 1
ATOM 701 N N . ARG A 1 87 ? 2.849 1.042 -6.801 1.00 81.12 87 ARG A N 1
ATOM 702 C CA . ARG A 1 87 ? 3.446 0.703 -5.508 1.00 81.12 87 ARG A CA 1
ATOM 703 C C . ARG A 1 87 ? 2.343 0.686 -4.465 1.00 81.12 87 ARG A C 1
ATOM 705 O O . ARG A 1 87 ? 1.648 1.690 -4.289 1.00 81.12 87 ARG A O 1
ATOM 712 N N . VAL A 1 88 ? 2.186 -0.453 -3.802 1.00 84.50 88 VAL A N 1
ATOM 713 C CA . VAL A 1 88 ? 1.151 -0.665 -2.790 1.00 84.50 88 VAL A CA 1
ATOM 714 C C . VAL A 1 88 ? 1.812 -0.924 -1.446 1.00 84.50 88 VAL A C 1
ATOM 716 O O . VAL A 1 88 ? 2.653 -1.812 -1.329 1.00 84.50 88 VAL A O 1
ATOM 719 N N . LEU A 1 89 ? 1.414 -0.159 -0.433 1.00 86.81 89 LEU A N 1
ATOM 720 C CA . LEU A 1 89 ? 1.757 -0.428 0.957 1.00 86.81 89 LEU A CA 1
ATOM 721 C C . LEU A 1 89 ? 0.593 -1.169 1.616 1.00 86.81 89 LEU A C 1
ATOM 723 O O . LEU A 1 89 ? -0.541 -0.689 1.598 1.00 86.81 89 LEU A O 1
ATOM 727 N N . LEU A 1 90 ? 0.894 -2.325 2.205 1.00 88.69 90 LEU A N 1
ATOM 728 C CA . LEU A 1 90 ? -0.038 -3.105 3.012 1.00 88.69 90 LEU A CA 1
ATOM 729 C C . LEU A 1 90 ? 0.363 -2.971 4.477 1.00 88.69 90 LEU A C 1
ATOM 731 O O . LEU A 1 90 ? 1.472 -3.358 4.847 1.00 88.69 90 LEU A O 1
ATOM 735 N N . TYR A 1 91 ? -0.521 -2.413 5.300 1.00 88.75 91 TYR A N 1
ATOM 736 C CA . TYR A 1 91 ? -0.230 -2.158 6.707 1.00 88.75 91 TYR A CA 1
ATOM 737 C C . TYR A 1 91 ? -1.353 -2.655 7.626 1.00 88.75 91 TYR A C 1
ATOM 739 O O . TYR A 1 91 ? -2.449 -2.087 7.605 1.00 88.75 91 TYR A O 1
ATOM 747 N N . PRO A 1 92 ? -1.117 -3.708 8.430 1.00 89.25 92 PRO A N 1
ATOM 748 C CA . PRO A 1 92 ? -2.065 -4.120 9.452 1.00 89.25 92 PRO A CA 1
ATOM 749 C C . PRO A 1 92 ? -2.044 -3.138 10.631 1.00 89.25 92 PRO A C 1
ATOM 751 O O . PRO A 1 92 ? -0.974 -2.740 11.087 1.00 89.25 92 PRO A O 1
ATOM 754 N N . PHE A 1 93 ? -3.221 -2.776 11.135 1.00 89.56 93 PHE A N 1
ATOM 755 C CA . PHE A 1 93 ? -3.396 -1.891 12.290 1.00 89.56 93 PHE A CA 1
ATOM 756 C C . PHE A 1 93 ? -4.705 -2.203 13.021 1.00 89.56 93 PHE A C 1
ATOM 758 O O . PHE A 1 93 ? -5.512 -3.000 12.538 1.00 89.56 93 PHE A O 1
ATOM 765 N N . ARG A 1 94 ? -4.927 -1.596 14.185 1.00 90.94 94 ARG A N 1
ATOM 766 C CA . ARG A 1 94 ? -6.191 -1.688 14.931 1.00 90.94 94 ARG A CA 1
ATOM 767 C C . ARG A 1 94 ? -6.998 -0.401 14.863 1.00 90.94 94 ARG A C 1
ATOM 769 O O . ARG A 1 94 ? -6.480 0.672 14.558 1.00 90.94 94 ARG A O 1
ATOM 776 N N . GLU A 1 95 ? -8.285 -0.491 15.178 1.00 88.69 95 GLU A N 1
ATOM 777 C CA . GLU A 1 95 ? -9.117 0.697 15.362 1.00 88.69 95 GLU A CA 1
ATOM 778 C C . GLU A 1 95 ? -8.496 1.690 16.359 1.00 88.69 95 GLU A C 1
ATOM 780 O O . GLU A 1 95 ? -8.154 1.343 17.485 1.00 88.69 95 GLU A O 1
ATOM 785 N N . GLY A 1 96 ? -8.359 2.947 15.929 1.00 87.19 96 GLY A N 1
ATOM 786 C CA . GLY A 1 96 ? -7.799 4.030 16.740 1.00 87.19 96 GLY A CA 1
ATOM 787 C C . GLY A 1 96 ? -6.271 4.139 16.715 1.00 87.19 96 GLY A C 1
ATOM 788 O O . GLY A 1 96 ? -5.7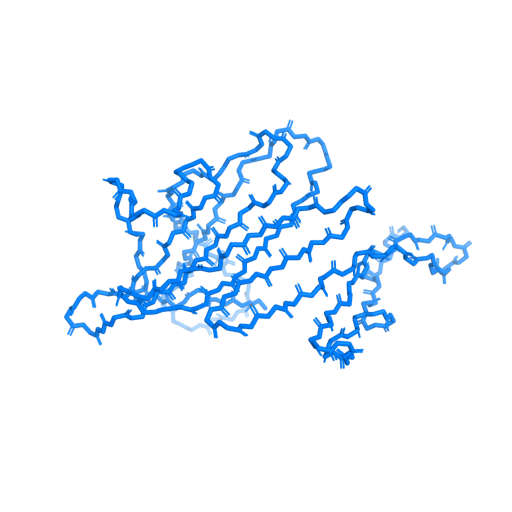43 5.136 17.206 1.00 87.19 96 GLY A O 1
ATOM 789 N N . GLU A 1 97 ? -5.552 3.182 16.121 1.00 89.19 97 GLU A N 1
ATOM 790 C CA . GLU A 1 97 ? -4.105 3.297 15.929 1.00 89.19 97 GLU A CA 1
ATOM 791 C C . GLU A 1 97 ? -3.755 4.289 14.813 1.00 89.19 97 GLU A C 1
ATOM 793 O O . GLU A 1 97 ? -4.494 4.473 13.841 1.00 89.19 97 GLU A O 1
ATOM 798 N N . ALA A 1 98 ? -2.591 4.926 14.945 1.00 87.94 98 ALA A N 1
ATOM 799 C CA . ALA A 1 98 ? -2.042 5.753 13.884 1.00 87.94 98 ALA A CA 1
ATOM 800 C C . ALA A 1 98 ? -1.621 4.875 12.697 1.00 87.94 98 ALA A C 1
ATOM 802 O O . ALA A 1 98 ? -0.931 3.869 12.860 1.00 87.94 98 ALA A O 1
ATOM 803 N N . VAL A 1 99 ? -2.004 5.289 11.495 1.00 89.06 99 VAL A N 1
ATOM 804 C CA . VAL A 1 99 ? -1.568 4.657 10.246 1.00 89.06 99 VAL A CA 1
ATOM 805 C C . VAL A 1 99 ? -0.212 5.215 9.803 1.00 89.06 99 VAL A C 1
ATOM 807 O O . VAL A 1 99 ? 0.132 6.341 10.178 1.00 89.06 99 VAL A O 1
ATOM 810 N N . PRO A 1 100 ? 0.568 4.477 8.992 1.00 89.75 100 PRO A N 1
ATOM 811 C CA . PRO A 1 100 ? 1.824 4.979 8.465 1.00 89.75 100 PRO A CA 1
ATOM 812 C C . PRO A 1 100 ? 1.608 6.247 7.650 1.00 89.75 100 PRO A C 1
ATOM 814 O O . PRO A 1 100 ? 0.639 6.361 6.900 1.00 89.75 100 PRO A O 1
ATOM 817 N N . THR A 1 101 ? 2.546 7.178 7.733 1.00 89.69 101 THR A N 1
ATOM 818 C CA . THR A 1 101 ? 2.721 8.248 6.751 1.00 89.69 101 THR A CA 1
ATOM 819 C C . THR A 1 101 ? 3.843 7.867 5.796 1.00 89.69 101 THR A C 1
ATOM 821 O O . THR A 1 101 ? 4.625 6.951 6.057 1.00 89.69 101 THR A O 1
ATOM 824 N N . HIS A 1 102 ? 3.902 8.535 4.648 1.00 89.88 102 HIS A N 1
ATOM 825 C CA . HIS A 1 102 ? 4.993 8.330 3.711 1.00 89.88 102 HIS A CA 1
ATOM 826 C C . HIS A 1 102 ? 5.399 9.635 3.040 1.00 89.88 102 HIS A C 1
ATOM 828 O O . HIS A 1 102 ? 4.583 10.541 2.867 1.00 89.88 102 HIS A O 1
ATOM 834 N N . THR A 1 103 ? 6.660 9.697 2.635 1.00 90.62 103 THR A N 1
ATOM 835 C CA . THR A 1 103 ? 7.195 10.731 1.753 1.00 90.62 103 THR A CA 1
ATOM 836 C C . THR A 1 103 ? 8.014 10.064 0.660 1.00 90.62 103 THR A C 1
ATOM 838 O O . THR A 1 103 ? 8.729 9.096 0.920 1.00 90.62 103 THR A O 1
ATOM 841 N N . GLU A 1 104 ? 7.879 10.554 -0.567 1.00 88.50 104 GLU A N 1
ATOM 842 C CA . GLU A 1 104 ? 8.763 10.171 -1.664 1.00 88.50 104 GLU A CA 1
ATOM 843 C C . GLU A 1 104 ? 9.900 11.191 -1.732 1.00 88.50 104 GLU A C 1
ATOM 845 O O . GLU A 1 104 ? 9.676 12.400 -1.832 1.00 88.50 104 GLU A O 1
ATOM 850 N N . GLU A 1 105 ? 11.128 10.706 -1.601 1.00 88.69 105 GLU A N 1
ATOM 851 C CA . GLU A 1 105 ? 12.326 11.518 -1.747 1.00 88.69 105 GLU A CA 1
ATOM 852 C C . GLU A 1 105 ? 12.574 11.829 -3.229 1.00 88.69 105 GLU A C 1
ATOM 854 O O . GLU A 1 105 ? 12.136 11.106 -4.121 1.00 88.69 105 GLU A O 1
ATOM 859 N N . ALA A 1 106 ? 13.358 12.872 -3.516 1.00 86.06 106 ALA A N 1
ATOM 860 C CA . ALA A 1 106 ? 13.727 13.223 -4.893 1.00 86.06 106 ALA A CA 1
ATOM 861 C C . ALA A 1 106 ? 14.488 12.101 -5.632 1.00 86.06 106 ALA A C 1
ATOM 863 O O . ALA A 1 106 ? 14.524 12.080 -6.858 1.00 86.06 106 ALA A O 1
ATOM 864 N N . SER A 1 107 ? 15.093 11.172 -4.887 1.00 83.56 107 SER A N 1
ATOM 865 C CA . SER A 1 107 ? 15.735 9.956 -5.396 1.00 83.56 107 SER A CA 1
ATOM 866 C C . SER A 1 107 ? 14.744 8.892 -5.888 1.00 83.56 107 SER A C 1
ATOM 868 O O . SER A 1 107 ? 15.175 7.916 -6.493 1.00 83.56 107 SER A O 1
ATOM 870 N N . GLY A 1 108 ? 13.443 9.042 -5.614 1.00 83.00 108 GLY A N 1
ATOM 871 C CA . GLY A 1 108 ? 12.423 8.012 -5.834 1.00 83.00 108 GLY A CA 1
ATOM 872 C C . GLY A 1 108 ? 12.327 6.981 -4.702 1.00 83.00 108 GLY A C 1
ATOM 873 O O . GLY A 1 108 ? 11.512 6.059 -4.780 1.00 83.00 108 GLY A O 1
ATOM 874 N N . ASN A 1 109 ? 13.137 7.128 -3.646 1.00 89.75 109 ASN A N 1
ATOM 875 C CA . ASN A 1 109 ? 13.018 6.322 -2.434 1.00 89.75 109 ASN A CA 1
ATOM 876 C C . ASN A 1 109 ? 11.764 6.714 -1.659 1.00 89.75 109 ASN A C 1
ATOM 878 O O . ASN A 1 109 ? 11.391 7.885 -1.593 1.00 89.75 109 ASN A O 1
ATOM 882 N N . LEU A 1 110 ? 11.159 5.736 -0.999 1.00 91.62 110 LEU A N 1
ATOM 883 C CA . LEU A 1 110 ? 10.011 5.961 -0.139 1.00 91.62 110 LEU A CA 1
ATOM 884 C C . LEU A 1 110 ? 10.442 5.870 1.321 1.00 91.62 110 LEU A C 1
ATOM 886 O O . LEU A 1 110 ? 10.935 4.837 1.764 1.00 91.62 110 LEU A O 1
ATOM 890 N N . VAL A 1 111 ? 10.208 6.927 2.088 1.00 93.00 111 VAL A N 1
ATOM 891 C CA . VAL A 1 111 ? 10.353 6.897 3.544 1.00 93.00 111 VAL A CA 1
ATOM 892 C C . VAL A 1 111 ? 8.973 6.713 4.153 1.00 93.00 111 VAL A C 1
ATOM 894 O O . VAL A 1 111 ? 8.086 7.530 3.913 1.00 93.00 111 VAL A O 1
ATOM 897 N N . VAL A 1 112 ? 8.795 5.646 4.929 1.00 92.31 112 VAL A N 1
ATOM 898 C CA . VAL A 1 112 ? 7.540 5.303 5.606 1.00 92.31 112 VAL A CA 1
ATOM 899 C C . VAL A 1 112 ? 7.747 5.403 7.114 1.00 92.31 112 VAL A C 1
ATOM 901 O O . VAL A 1 112 ? 8.704 4.845 7.653 1.00 92.31 112 VAL A O 1
ATOM 904 N N . GLU A 1 113 ? 6.855 6.113 7.801 1.00 91.75 113 GLU A N 1
ATOM 905 C CA . GLU A 1 113 ? 6.943 6.373 9.242 1.00 91.75 113 GLU A CA 1
ATOM 906 C C . GLU A 1 113 ? 5.667 5.921 9.955 1.00 91.75 113 GLU A C 1
ATOM 908 O O . GLU A 1 113 ? 4.565 6.272 9.541 1.00 91.75 113 GLU A O 1
ATOM 913 N N . TRP A 1 114 ? 5.801 5.135 11.027 1.00 89.44 114 TRP A N 1
ATOM 914 C CA . TRP A 1 114 ? 4.676 4.684 11.856 1.00 89.44 114 TRP A CA 1
ATOM 915 C C . TRP A 1 114 ? 5.135 4.283 13.253 1.00 89.44 114 TRP A C 1
ATOM 917 O O . TRP A 1 114 ? 6.169 3.645 13.398 1.00 89.44 114 TRP A O 1
ATOM 927 N N . SER A 1 115 ? 4.367 4.619 14.292 1.00 84.88 115 SER A N 1
ATOM 928 C CA . SER A 1 115 ? 4.586 4.134 15.671 1.00 84.88 115 SER A CA 1
ATOM 929 C C . SER A 1 115 ? 6.045 4.207 16.166 1.00 84.88 115 SER A C 1
ATOM 931 O O . SER A 1 115 ? 6.564 3.259 16.751 1.00 84.88 115 SER A O 1
ATOM 933 N N . GLY A 1 116 ? 6.729 5.332 15.913 1.00 84.62 116 GLY A N 1
ATOM 934 C CA . GLY A 1 116 ? 8.135 5.545 16.302 1.00 84.62 116 GLY A CA 1
ATOM 935 C C . GLY A 1 116 ? 9.164 4.818 15.427 1.00 84.62 116 GLY A C 1
ATOM 936 O O . GLY A 1 116 ? 10.361 4.858 15.703 1.00 84.62 116 GLY A O 1
ATOM 937 N N . GLN A 1 117 ? 8.704 4.169 14.368 1.00 89.19 117 GLN A N 1
ATOM 938 C CA . GLN A 1 117 ? 9.503 3.471 13.388 1.00 89.19 117 GLN A CA 1
ATOM 939 C C . GLN A 1 117 ? 9.622 4.302 12.110 1.00 89.19 117 GLN A C 1
ATOM 941 O O . GLN A 1 117 ? 8.683 4.989 11.707 1.00 89.19 117 GLN A O 1
ATOM 946 N N . ARG A 1 118 ? 10.784 4.206 11.467 1.00 93.06 118 ARG A N 1
ATOM 947 C CA . ARG A 1 118 ? 11.085 4.847 10.192 1.00 93.06 118 ARG A CA 1
ATOM 948 C C . ARG A 1 118 ? 11.831 3.861 9.313 1.00 93.06 118 ARG A C 1
ATOM 950 O O . ARG A 1 118 ? 12.951 3.466 9.650 1.00 93.06 118 ARG A O 1
ATOM 957 N N . ASP A 1 119 ? 11.207 3.519 8.197 1.00 94.06 119 ASP A N 1
ATOM 958 C CA . ASP A 1 119 ? 11.772 2.627 7.199 1.00 94.06 119 ASP A CA 1
ATOM 959 C C . ASP A 1 119 ? 12.012 3.382 5.895 1.00 94.06 119 ASP A C 1
ATOM 961 O O . ASP A 1 119 ? 11.209 4.220 5.484 1.00 94.06 119 ASP A O 1
ATOM 965 N N . THR A 1 120 ? 13.116 3.059 5.232 1.00 94.88 120 THR A N 1
ATOM 966 C CA . THR A 1 120 ? 13.406 3.534 3.878 1.00 94.88 120 THR A CA 1
ATOM 967 C C . THR A 1 120 ? 13.271 2.363 2.922 1.00 94.88 120 THR A C 1
ATOM 969 O O . THR A 1 120 ? 13.974 1.363 3.064 1.00 94.88 120 THR A O 1
ATOM 972 N N . LEU A 1 121 ? 12.377 2.491 1.950 1.00 93.00 121 LEU A N 1
ATOM 973 C CA . LEU A 1 121 ? 12.228 1.566 0.842 1.00 93.00 121 LEU A CA 1
ATOM 974 C C . LEU A 1 121 ? 12.961 2.150 -0.362 1.00 93.00 121 LEU A C 1
ATOM 976 O O . LEU A 1 121 ? 12.678 3.265 -0.805 1.00 93.00 121 LEU A O 1
ATOM 980 N N . VAL A 1 122 ? 13.909 1.380 -0.874 1.00 92.31 122 VAL A N 1
ATOM 981 C CA . VAL A 1 122 ? 14.703 1.719 -2.053 1.00 92.31 122 VAL A CA 1
ATOM 982 C C . VAL A 1 122 ? 14.278 0.772 -3.162 1.00 92.31 122 VAL A C 1
ATOM 984 O O . VAL A 1 122 ? 14.369 -0.443 -2.989 1.00 92.31 122 VAL A O 1
ATOM 987 N N . PHE A 1 123 ? 13.790 1.322 -4.270 1.00 86.88 123 PHE A N 1
ATOM 988 C CA . PHE A 1 123 ? 13.374 0.555 -5.445 1.00 86.88 123 PHE A CA 1
ATOM 989 C C . PHE A 1 123 ? 14.505 0.562 -6.463 1.00 86.88 123 PHE A C 1
ATOM 991 O O . PHE A 1 123 ? 15.027 1.624 -6.797 1.00 86.88 123 PHE A O 1
ATOM 998 N N . GLU A 1 124 ? 14.896 -0.615 -6.937 1.00 85.69 124 GLU A N 1
ATOM 999 C CA . GLU A 1 124 ? 16.035 -0.765 -7.839 1.00 85.69 124 GLU A CA 1
ATOM 1000 C C . GLU A 1 124 ? 15.705 -1.759 -8.937 1.00 85.69 124 GLU A C 1
ATOM 1002 O O . GLU A 1 124 ? 15.250 -2.871 -8.673 1.00 85.69 124 GLU A O 1
ATOM 1007 N N . ASP A 1 125 ? 16.002 -1.364 -10.166 1.00 85.12 125 ASP A N 1
ATOM 1008 C CA . ASP A 1 125 ? 15.942 -2.254 -11.309 1.00 85.12 125 ASP A CA 1
ATOM 1009 C C . ASP A 1 125 ? 17.243 -3.050 -11.423 1.00 85.12 125 ASP A C 1
ATOM 1011 O O . ASP A 1 125 ? 18.348 -2.527 -11.253 1.00 85.12 125 ASP A O 1
ATOM 1015 N N . GLN A 1 126 ? 17.111 -4.333 -11.737 1.00 82.19 126 GLN A N 1
ATOM 1016 C CA . GLN A 1 126 ? 18.218 -5.224 -12.043 1.00 82.19 126 GLN A CA 1
ATOM 1017 C C . GLN A 1 126 ? 18.048 -5.764 -13.453 1.00 82.19 126 GLN A C 1
ATOM 1019 O O . GLN A 1 126 ? 16.977 -6.238 -13.815 1.00 82.19 126 GLN A O 1
ATOM 1024 N N . VAL A 1 127 ? 19.110 -5.720 -14.249 1.00 84.50 127 VAL A N 1
ATOM 1025 C CA . VAL A 1 127 ? 19.127 -6.397 -15.546 1.00 84.50 127 VAL A CA 1
ATOM 1026 C C . VAL A 1 127 ? 19.642 -7.814 -15.333 1.00 84.50 127 VAL A C 1
ATOM 1028 O O . VAL A 1 127 ? 20.722 -8.002 -14.772 1.00 84.50 127 VAL A O 1
ATOM 1031 N N . GLN A 1 128 ? 18.865 -8.801 -15.763 1.00 82.69 128 GLN A N 1
ATOM 1032 C CA . GLN A 1 128 ? 19.257 -10.204 -15.798 1.00 82.69 128 GLN A CA 1
ATOM 1033 C C . GLN A 1 128 ? 19.171 -10.719 -17.230 1.00 82.69 128 GLN A C 1
ATOM 1035 O O . GLN A 1 128 ? 18.194 -10.457 -17.924 1.00 82.69 128 GLN A O 1
ATOM 1040 N N . THR A 1 129 ? 20.170 -11.484 -17.662 1.00 83.50 129 THR A N 1
ATOM 1041 C CA . THR A 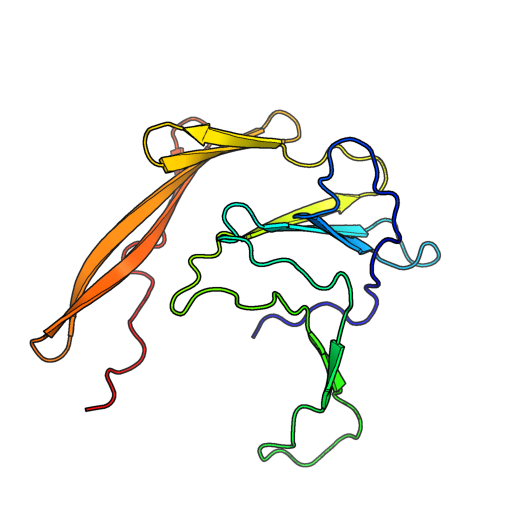1 129 ? 20.143 -12.123 -18.979 1.00 83.50 129 THR A CA 1
ATOM 1042 C C . THR A 1 129 ? 19.462 -13.487 -18.877 1.00 83.50 129 THR A C 1
ATOM 1044 O O . THR A 1 129 ? 19.954 -14.382 -18.187 1.00 83.50 129 THR A O 1
ATOM 1047 N N . VAL A 1 130 ? 18.351 -13.667 -19.588 1.00 80.06 130 VAL A N 1
ATOM 1048 C CA . VAL A 1 130 ? 17.544 -14.895 -19.612 1.00 80.06 130 VAL A CA 1
ATOM 1049 C C . VAL A 1 130 ? 17.405 -15.340 -21.060 1.00 80.06 130 VAL A C 1
ATOM 1051 O O . VAL A 1 130 ? 16.945 -14.583 -21.906 1.00 80.06 130 VAL A O 1
ATOM 1054 N N . GLY A 1 131 ? 17.860 -16.551 -21.385 1.00 81.25 131 GLY A N 1
ATOM 1055 C CA . GLY A 1 131 ? 17.791 -17.053 -22.765 1.00 81.25 131 GLY A CA 1
ATOM 1056 C C . GLY A 1 131 ? 18.599 -16.239 -23.791 1.00 81.25 131 GLY A C 1
ATOM 1057 O O . GLY A 1 131 ? 18.369 -16.383 -24.985 1.00 81.25 131 GLY A O 1
ATOM 1058 N N . GLY A 1 132 ? 19.548 -15.406 -23.345 1.00 85.81 132 GLY A N 1
ATOM 1059 C CA . GLY A 1 132 ? 20.328 -14.509 -24.208 1.00 85.81 132 GLY A CA 1
ATOM 1060 C C . GLY A 1 132 ? 19.719 -13.116 -24.399 1.00 85.81 132 GLY A C 1
ATOM 1061 O O . GLY A 1 132 ? 20.329 -12.298 -25.084 1.00 85.81 132 GLY A O 1
ATOM 1062 N N . GLU A 1 133 ? 18.570 -12.833 -23.782 1.00 86.06 133 GLU A N 1
ATOM 1063 C CA . GLU A 1 133 ? 17.944 -11.510 -23.773 1.00 86.06 133 GLU A CA 1
ATOM 1064 C C . GLU A 1 133 ? 18.066 -10.848 -22.401 1.00 86.06 133 GLU A C 1
ATOM 1066 O O . GLU A 1 133 ? 17.939 -11.502 -21.365 1.00 86.06 133 GLU A O 1
ATOM 1071 N N . ASP A 1 134 ? 18.299 -9.538 -22.395 1.00 87.69 134 ASP A N 1
ATOM 1072 C CA . ASP A 1 134 ? 18.344 -8.748 -21.170 1.00 87.69 134 ASP A CA 1
ATOM 1073 C C . ASP A 1 134 ? 16.924 -8.390 -20.716 1.00 87.69 134 ASP A C 1
ATOM 1075 O O . ASP A 1 134 ? 16.169 -7.718 -21.422 1.00 87.69 134 ASP A O 1
ATOM 1079 N N . VAL A 1 135 ? 16.575 -8.814 -19.504 1.00 82.94 135 VAL A N 1
ATOM 1080 C CA . VAL A 1 135 ? 15.292 -8.551 -18.849 1.00 82.94 135 VAL A CA 1
ATOM 1081 C C . VAL A 1 135 ? 15.515 -7.651 -17.644 1.00 82.94 135 VAL A C 1
ATOM 1083 O O . VAL A 1 135 ? 16.348 -7.935 -16.784 1.00 82.94 135 VAL A O 1
ATOM 1086 N N . THR A 1 136 ? 14.743 -6.571 -17.551 1.00 82.88 136 THR A N 1
ATOM 1087 C CA . THR A 1 136 ? 14.710 -5.722 -16.358 1.00 82.88 136 THR A CA 1
ATOM 1088 C C . THR A 1 136 ? 13.740 -6.293 -15.329 1.00 82.88 136 THR A C 1
ATOM 1090 O O . THR A 1 136 ? 12.559 -6.483 -15.614 1.00 82.88 136 THR A O 1
ATOM 1093 N N . ILE A 1 137 ? 14.240 -6.534 -14.122 1.00 79.25 137 ILE A N 1
ATOM 1094 C CA . ILE A 1 137 ? 13.488 -7.011 -12.967 1.00 79.25 137 ILE A CA 1
ATOM 1095 C C . ILE A 1 137 ? 13.559 -5.941 -11.889 1.00 79.25 137 ILE A C 1
ATOM 1097 O O . ILE A 1 137 ? 14.640 -5.610 -11.403 1.00 79.25 137 ILE A O 1
ATOM 1101 N N . SER A 1 138 ? 12.407 -5.413 -11.496 1.00 78.56 138 SER A N 1
ATOM 1102 C CA . SER A 1 138 ? 12.329 -4.460 -10.395 1.00 78.56 138 SER A CA 1
ATOM 1103 C C . SER A 1 138 ? 12.337 -5.200 -9.059 1.00 78.56 138 SER A C 1
ATOM 1105 O O . SER A 1 138 ? 11.498 -6.065 -8.805 1.00 78.56 138 SER A O 1
ATOM 1107 N N . GLY A 1 139 ? 13.281 -4.840 -8.198 1.00 85.06 139 GLY A N 1
ATOM 1108 C CA . GLY A 1 139 ? 13.356 -5.268 -6.809 1.00 85.06 139 GLY A CA 1
ATOM 1109 C C . GLY A 1 139 ? 13.217 -4.086 -5.855 1.00 85.06 139 GLY A C 1
ATOM 1110 O O . GLY A 1 139 ? 13.152 -2.916 -6.244 1.00 85.06 139 GLY A O 1
ATOM 1111 N N . PHE A 1 140 ? 13.186 -4.395 -4.568 1.00 87.94 140 PHE A N 1
ATOM 1112 C CA . PHE A 1 140 ? 13.257 -3.395 -3.515 1.00 87.94 140 PHE A CA 1
ATOM 1113 C C . PHE A 1 140 ? 14.042 -3.891 -2.305 1.00 87.94 140 PHE A C 1
ATOM 1115 O O . PHE A 1 140 ? 14.115 -5.090 -2.007 1.00 87.94 140 PHE A O 1
ATOM 1122 N N . ARG A 1 141 ? 14.588 -2.922 -1.577 1.00 92.69 141 ARG A N 1
ATOM 1123 C CA . ARG A 1 141 ? 15.213 -3.101 -0.272 1.00 92.69 141 ARG A CA 1
ATOM 1124 C C . ARG A 1 141 ? 14.471 -2.295 0.772 1.00 92.69 141 ARG A C 1
ATOM 1126 O O . ARG A 1 141 ? 14.042 -1.178 0.491 1.00 92.69 141 ARG A O 1
ATOM 1133 N N . ILE A 1 142 ? 14.362 -2.842 1.977 1.00 93.75 142 ILE A N 1
ATOM 1134 C CA . ILE A 1 142 ? 13.828 -2.130 3.139 1.00 93.75 142 ILE A CA 1
ATOM 1135 C C . ILE A 1 142 ? 14.937 -1.972 4.163 1.00 93.75 142 ILE A C 1
ATOM 1137 O O . ILE A 1 142 ? 15.549 -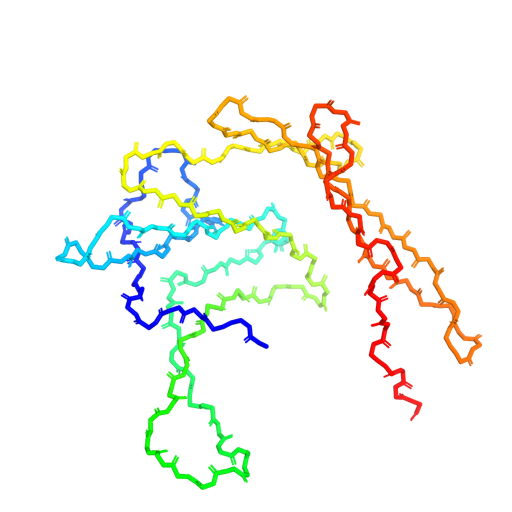2.954 4.587 1.00 93.75 142 ILE A O 1
ATOM 1141 N N . PHE A 1 143 ? 15.159 -0.735 4.589 1.00 95.62 143 PHE A N 1
ATOM 1142 C CA . PHE A 1 143 ? 16.097 -0.391 5.645 1.00 95.62 143 PHE A CA 1
ATOM 1143 C C . PHE A 1 143 ? 15.353 0.095 6.877 1.00 95.62 143 PHE A C 1
ATOM 1145 O O . PHE A 1 143 ? 14.441 0.909 6.760 1.00 95.62 143 PHE A O 1
ATOM 1152 N N . ARG A 1 144 ? 15.808 -0.328 8.057 1.00 93.62 144 ARG A N 1
ATOM 1153 C CA . ARG A 1 144 ? 15.371 0.216 9.346 1.00 93.62 144 ARG A CA 1
ATOM 1154 C C . ARG A 1 144 ? 16.578 0.559 10.189 1.00 93.62 144 ARG A C 1
ATOM 1156 O O . ARG A 1 144 ? 17.440 -0.288 10.428 1.00 93.62 144 ARG A O 1
ATOM 1163 N N . SER A 1 145 ? 16.653 1.815 10.620 1.00 88.00 145 SER A N 1
ATOM 1164 C CA . SER A 1 145 ? 17.779 2.322 11.419 1.00 88.00 145 SER A CA 1
ATOM 1165 C C . SER A 1 145 ? 19.149 2.023 10.780 1.00 88.00 145 SER A C 1
ATOM 1167 O O . SER A 1 145 ? 20.108 1.700 11.475 1.00 88.00 145 SER A O 1
ATOM 1169 N N . GLY A 1 146 ? 19.226 2.083 9.445 1.00 84.38 146 GLY A N 1
ATOM 1170 C CA . GLY A 1 146 ? 20.440 1.810 8.667 1.00 84.38 146 GLY A CA 1
ATOM 1171 C C . GLY A 1 146 ? 20.739 0.330 8.393 1.00 84.38 146 GLY A C 1
ATOM 1172 O O . GLY A 1 146 ? 21.615 0.041 7.584 1.00 84.38 146 GLY A O 1
ATOM 1173 N N . ASN A 1 147 ? 20.007 -0.609 8.998 1.00 92.50 147 ASN A N 1
ATOM 1174 C CA . ASN A 1 147 ? 20.166 -2.041 8.739 1.00 92.50 147 ASN A CA 1
ATOM 1175 C C . ASN A 1 147 ? 19.232 -2.500 7.619 1.00 92.50 147 ASN A C 1
ATOM 1177 O O . ASN A 1 147 ? 18.082 -2.066 7.558 1.00 92.50 147 ASN A O 1
ATOM 1181 N N . THR A 1 148 ? 19.707 -3.407 6.762 1.00 94.81 148 THR A N 1
ATOM 1182 C CA . THR A 1 148 ? 18.861 -4.047 5.743 1.00 94.81 148 THR A CA 1
ATOM 1183 C C . THR A 1 148 ? 17.963 -5.080 6.418 1.00 94.81 148 THR A C 1
ATOM 1185 O O . THR A 1 148 ? 18.462 -5.964 7.110 1.00 94.81 148 THR A O 1
ATOM 1188 N N . LEU A 1 149 ? 16.651 -4.954 6.235 1.00 93.00 149 LEU A N 1
ATOM 1189 C CA . LEU A 1 149 ? 15.655 -5.903 6.738 1.00 93.00 149 LEU A CA 1
ATOM 1190 C C . LEU A 1 149 ? 15.215 -6.893 5.666 1.00 93.00 149 LEU A C 1
ATOM 1192 O O . LEU A 1 149 ? 15.097 -8.083 5.934 1.00 93.00 149 LEU A O 1
ATOM 1196 N N . ILE A 1 150 ? 14.941 -6.373 4.472 1.00 91.62 150 ILE A N 1
ATOM 1197 C CA . ILE A 1 150 ? 14.501 -7.135 3.307 1.00 91.62 150 ILE A CA 1
ATOM 1198 C C . ILE A 1 150 ? 15.354 -6.678 2.132 1.00 91.62 150 ILE A C 1
ATOM 1200 O O . ILE A 1 150 ? 15.555 -5.475 1.945 1.00 91.62 150 ILE A O 1
ATOM 1204 N N . ASP A 1 151 ? 15.826 -7.635 1.345 1.00 90.69 151 ASP A N 1
ATOM 1205 C CA . ASP A 1 151 ? 16.496 -7.401 0.076 1.00 90.69 151 ASP A CA 1
ATOM 1206 C C . ASP A 1 151 ? 15.987 -8.432 -0.922 1.00 90.69 151 ASP A C 1
ATOM 1208 O O . ASP A 1 151 ? 16.348 -9.598 -0.853 1.00 90.69 151 ASP A O 1
ATOM 1212 N N . THR A 1 152 ? 15.105 -8.000 -1.818 1.00 86.25 152 THR A N 1
ATOM 1213 C CA . THR A 1 152 ? 14.497 -8.896 -2.817 1.00 86.25 152 THR A CA 1
ATOM 1214 C C . THR A 1 152 ? 15.353 -9.045 -4.073 1.00 86.25 152 THR A C 1
ATOM 1216 O O . THR A 1 152 ? 14.964 -9.725 -5.025 1.00 86.25 152 THR A O 1
ATOM 1219 N N . ARG A 1 153 ? 16.525 -8.401 -4.119 1.00 80.00 153 ARG A N 1
ATOM 1220 C CA . ARG A 1 153 ? 17.425 -8.488 -5.268 1.00 80.00 153 ARG A CA 1
ATOM 1221 C C . ARG A 1 153 ? 17.911 -9.922 -5.434 1.00 80.00 153 ARG A C 1
ATOM 1223 O O . ARG A 1 153 ? 18.446 -10.517 -4.505 1.00 80.00 153 ARG A O 1
ATOM 1230 N N . GLY A 1 154 ? 17.734 -10.462 -6.634 1.00 70.69 154 GLY A N 1
ATOM 1231 C CA . GLY A 1 154 ? 18.060 -11.856 -6.939 1.00 70.69 154 GLY A CA 1
ATOM 1232 C C . GLY A 1 154 ? 17.109 -12.901 -6.342 1.00 70.69 154 GLY A C 1
ATOM 1233 O O . GLY A 1 154 ? 17.323 -14.081 -6.589 1.00 70.69 154 GLY A O 1
ATOM 1234 N N . GLU A 1 155 ? 16.064 -12.506 -5.603 1.00 73.56 155 GLU A N 1
ATOM 1235 C CA . GLU A 1 155 ? 15.014 -13.429 -5.132 1.00 73.56 155 GLU A CA 1
ATOM 1236 C C . GLU A 1 155 ? 13.837 -13.536 -6.113 1.00 73.56 155 GLU A C 1
ATOM 1238 O O . GLU A 1 155 ? 12.998 -14.429 -6.003 1.00 73.56 155 GLU A O 1
ATOM 1243 N N . VAL A 1 156 ? 13.763 -12.618 -7.078 1.00 65.69 156 VAL A N 1
ATOM 1244 C CA . VAL A 1 156 ? 12.745 -12.624 -8.128 1.00 65.69 156 VAL A CA 1
ATOM 1245 C C . VAL A 1 156 ? 13.324 -13.296 -9.367 1.00 65.69 156 VAL A C 1
ATOM 1247 O O . VAL A 1 156 ? 14.177 -12.728 -10.050 1.00 65.69 156 VAL A O 1
ATOM 1250 N N . GLU A 1 157 ? 12.842 -14.501 -9.661 1.00 61.34 157 GLU A N 1
ATOM 1251 C CA . GLU A 1 157 ? 13.093 -15.167 -10.936 1.00 61.34 157 GLU A CA 1
ATOM 1252 C C . GLU A 1 157 ? 12.023 -14.735 -11.954 1.00 61.34 157 GLU A C 1
ATOM 1254 O O . GLU A 1 157 ? 10.824 -14.758 -11.645 1.00 61.34 157 GLU A O 1
ATOM 1259 N N . PRO A 1 158 ? 12.413 -14.320 -13.170 1.00 58.38 158 PRO A N 1
ATOM 1260 C CA . PRO A 1 158 ? 11.450 -14.034 -14.217 1.00 58.38 158 PRO A CA 1
ATOM 1261 C C . PRO A 1 158 ? 10.745 -15.338 -14.597 1.00 58.38 158 PRO A C 1
ATOM 1263 O O . PRO A 1 158 ? 11.381 -16.322 -14.973 1.00 58.38 158 PRO A O 1
ATOM 1266 N N . ASN A 1 159 ? 9.415 -15.350 -14.491 1.00 48.75 159 ASN A N 1
ATOM 1267 C CA . ASN A 1 159 ? 8.619 -16.472 -14.974 1.00 48.75 159 ASN A CA 1
ATOM 1268 C C . ASN A 1 159 ? 8.760 -16.538 -16.497 1.00 48.75 159 ASN A C 1
ATOM 1270 O O . ASN A 1 159 ? 8.203 -15.688 -17.183 1.00 48.75 159 ASN A O 1
ATOM 1274 N N . ASP A 1 160 ? 9.533 -17.526 -16.952 1.00 44.28 160 ASP A N 1
ATOM 1275 C CA . ASP A 1 160 ? 9.666 -18.071 -18.307 1.00 44.28 160 ASP A CA 1
ATOM 1276 C C . ASP A 1 160 ? 9.252 -17.109 -19.438 1.00 44.28 160 ASP A C 1
ATOM 1278 O O . ASP A 1 160 ? 8.061 -16.888 -19.693 1.00 44.28 160 ASP A O 1
ATOM 1282 N N . ILE A 1 161 ? 10.239 -16.552 -20.150 1.00 46.78 161 ILE A N 1
ATOM 1283 C CA . ILE A 1 161 ? 9.980 -15.844 -21.407 1.00 46.78 161 ILE A CA 1
ATOM 1284 C C . ILE A 1 161 ? 9.435 -16.894 -22.374 1.00 46.78 161 ILE A C 1
ATOM 1286 O O . ILE A 1 161 ? 10.191 -17.684 -22.938 1.00 46.78 161 ILE A O 1
ATOM 1290 N N . ARG A 1 162 ? 8.111 -16.943 -22.546 1.00 42.81 162 ARG A N 1
ATOM 1291 C CA . ARG A 1 162 ? 7.505 -17.770 -23.591 1.00 42.81 162 ARG A CA 1
ATOM 1292 C C . ARG A 1 162 ? 8.005 -17.254 -24.942 1.00 42.81 162 ARG A C 1
ATOM 1294 O O . ARG A 1 162 ? 7.533 -16.213 -25.396 1.00 42.81 162 ARG A O 1
ATOM 1301 N N . MET A 1 163 ? 8.972 -17.969 -25.519 1.00 36.50 163 MET A N 1
ATOM 1302 C CA . MET A 1 163 ? 9.395 -17.839 -26.917 1.00 36.50 163 MET A CA 1
ATOM 1303 C C . MET A 1 163 ? 8.2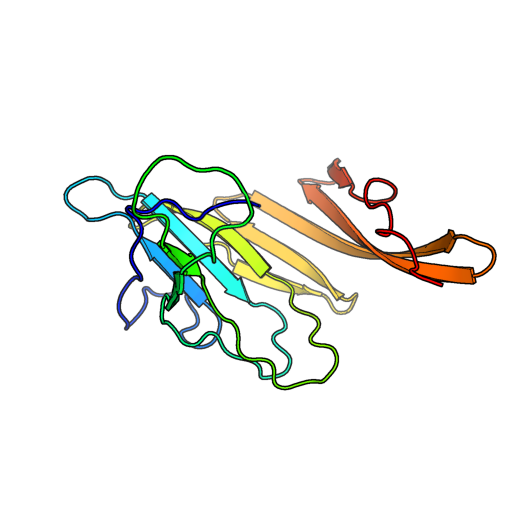70 -18.244 -27.871 1.00 36.50 163 MET A C 1
ATOM 1305 O O . MET A 1 163 ? 7.523 -19.197 -27.539 1.00 36.50 163 MET A O 1
#

Secondary structure (DSSP, 8-state):
-PPPPTT-EEPPSSPPTT--TTTEEEEE--TTT--EEEEEEES--TT--EEEEEEEEE----S----S--EEEEEEE---SSS----EEEEEEETTPPPPEEEE-TTS-EEEEETTEEEEEEEEEEEEEETTEEEEEEEEEEEETTEEEEE-TTT--------

pLDDT: mean 77.71, std 14.39, range [36.5, 95.62]

Radius of gyration: 18.65 Å; chains: 1; bounding box: 40×45×44 Å

Foldseek 3Di:
DDADDPQWDWDDDPDDPPDDPFFWTKTAGPPVPFFKIKIKGWDQFVPWGWPSDFDFADPPDDDDDDDDDDRGTDTDTDDPDPDTDTDIDIDMDGPPADDWDWDQDPQRWIWIDGDNWIKIKDKDWDWDQDPNDTDIDIWIWIDTPNDTDDGCVVVDDPDDPPD

Sequence (163 aa):
LAQIPEDLTLLPTPYPAGLDPVRDVVLMEPAETGDRRLLIRILNAEGSRPDNVLYEFDEAKTYYQWGSDRAAKRFIIERLSERPNYRVLLYPFREGEAVPTHTEEASGNLVVEWSGQRDTLVFEDQVQTVGGEDVTISGFRIFRSGNTLIDTRGEVEPNDIRM

Organism: NCBI:txid210454